Protein AF-A0A1W9U330-F1 (afdb_monomer)

Mean predicted aligned error: 7.03 Å

Nearest PDB structures (foldseek):
  3tnd-assembly1_G  TM=9.144E-01  e=1.461E-04  Shigella flexneri
  3zvk-assembly1_B  TM=9.237E-01  e=3.006E-04  Rickettsia felis
  5ecw-assembly1_A  TM=8.704E-01  e=2.363E-04  Shigella flexneri
  5ecy-assembly1_E  TM=8.728E-01  e=4.311E-04  Shigella flexneri
  5ecw-assembly1_B  TM=8.076E-01  e=3.327E-03  Shigella flexneri

Solvent-accessible surface area (backbone atoms only — not comparable to full-atom values): 6959 Å² total; per-residue (Å²): 83,70,72,48,31,45,76,33,69,84,32,74,62,38,54,49,41,60,74,68,39,50,93,46,37,32,32,50,42,67,57,52,50,54,52,50,51,56,27,59,76,66,70,38,68,67,55,40,54,38,38,53,54,54,53,73,65,33,53,68,42,78,91,53,85,58,20,64,60,37,32,55,55,51,50,53,53,27,52,76,68,73,57,72,69,52,74,66,52,42,53,54,52,12,43,25,60,53,68,64,27,49,71,42,62,60,56,100,88,50,57,82,44,36,34,36,73,65,89,74,82,81,126

Secondary structure (DSSP, 8-state):
-HHHHHH-TTSHHHHHHHHH-GGGBEEEHHHHHHHHHHHHHHT-HHHHHHHHHHHHTSEEE---TTHHHHHHHHHHHHHHTT-PPPHHHHHHHHHHHHTT-EEEES-TTS-EEEEEPP-----

pLDDT: mean 81.85, std 17.48, range [33.34, 97.94]

Sequence (123 aa):
MLSDLVRHPAGKIAQRIKAMGEERICTSLVVAAELRYGAYKKGSARLTKQLEVVLSALDVLPLEQPADYQYAELRTALEQAGTPIGPNDMLIAAHAMALGLVLVTANVNELKLAYVKSNTSSG

Structure (mmCIF, N/CA/C/O backbone):
data_AF-A0A1W9U330-F1
#
_entry.id   AF-A0A1W9U330-F1
#
loop_
_atom_site.group_PDB
_atom_site.id
_atom_site.type_symbol
_atom_site.label_atom_id
_atom_site.label_alt_id
_atom_site.label_comp_id
_atom_site.label_asym_id
_atom_site.label_entity_id
_atom_site.label_seq_id
_atom_site.pdbx_PDB_ins_code
_atom_site.Cartn_x
_atom_site.Cartn_y
_atom_site.Cartn_z
_atom_site.occupancy
_atom_site.B_iso_or_equiv
_atom_site.auth_seq_id
_atom_site.auth_comp_id
_atom_site.auth_asym_id
_atom_site.auth_atom_id
_atom_site.pdbx_PDB_model_num
ATOM 1 N N . MET A 1 1 ? 8.135 -7.591 0.080 1.00 63.97 1 MET A N 1
ATOM 2 C CA . MET A 1 1 ? 7.798 -8.325 -1.169 1.00 63.97 1 MET A CA 1
ATOM 3 C C . MET A 1 1 ? 7.608 -7.433 -2.413 1.00 63.97 1 MET A C 1
ATOM 5 O O . MET A 1 1 ? 8.232 -7.762 -3.406 1.00 63.97 1 MET A O 1
ATOM 9 N N . LEU A 1 2 ? 6.884 -6.296 -2.434 1.00 72.31 2 LEU A N 1
ATOM 10 C CA . LEU A 1 2 ? 6.901 -5.412 -3.633 1.00 72.31 2 LEU A CA 1
ATOM 11 C C . LEU A 1 2 ? 8.263 -4.737 -3.868 1.00 72.31 2 LEU A C 1
ATOM 13 O O . LEU A 1 2 ? 8.744 -4.698 -4.992 1.00 72.31 2 LEU A O 1
ATOM 17 N N . SER A 1 3 ? 8.956 -4.301 -2.808 1.00 75.69 3 SER A N 1
ATOM 18 C CA . SER A 1 3 ? 10.354 -3.847 -2.941 1.00 75.69 3 SER A CA 1
ATOM 19 C C . SER A 1 3 ? 11.282 -4.953 -3.470 1.00 75.69 3 SER A C 1
ATOM 21 O O . SER A 1 3 ? 12.247 -4.658 -4.170 1.00 75.69 3 SER A O 1
ATOM 23 N N . ASP A 1 4 ? 10.977 -6.219 -3.163 1.00 80.56 4 ASP A N 1
ATOM 24 C CA . ASP A 1 4 ? 11.701 -7.381 -3.692 1.00 80.56 4 ASP A CA 1
ATOM 25 C C . ASP A 1 4 ? 11.390 -7.587 -5.177 1.00 80.56 4 ASP A C 1
ATOM 27 O O . ASP A 1 4 ? 12.315 -7.681 -5.971 1.00 80.56 4 ASP A O 1
ATOM 31 N N . LEU A 1 5 ? 10.115 -7.512 -5.574 1.00 80.88 5 LEU A N 1
ATOM 32 C CA . LEU A 1 5 ? 9.689 -7.547 -6.975 1.00 80.88 5 LEU A CA 1
ATOM 33 C C . LEU A 1 5 ? 10.367 -6.456 -7.818 1.00 80.88 5 LEU A C 1
ATOM 35 O O . LEU A 1 5 ? 10.834 -6.729 -8.917 1.00 80.88 5 LEU A O 1
ATOM 39 N N . VAL A 1 6 ? 10.495 -5.238 -7.285 1.00 83.50 6 VAL A N 1
ATOM 40 C CA . VAL A 1 6 ? 11.202 -4.134 -7.959 1.00 83.50 6 VAL A CA 1
ATOM 41 C C . VAL A 1 6 ? 12.689 -4.443 -8.155 1.00 83.50 6 VAL A C 1
ATOM 43 O O . VAL A 1 6 ? 13.262 -4.105 -9.189 1.00 83.50 6 VAL A O 1
ATOM 46 N N . ARG A 1 7 ? 13.335 -5.091 -7.178 1.00 83.88 7 ARG A N 1
ATOM 47 C CA . ARG A 1 7 ? 14.760 -5.466 -7.255 1.00 83.88 7 ARG A CA 1
ATOM 48 C C . ARG A 1 7 ? 14.993 -6.715 -8.108 1.00 83.88 7 ARG A C 1
ATOM 50 O O . ARG A 1 7 ? 16.027 -6.818 -8.765 1.00 83.88 7 ARG A O 1
ATOM 57 N N . HIS A 1 8 ? 14.037 -7.637 -8.099 1.00 84.56 8 HIS A N 1
ATOM 58 C CA . HIS A 1 8 ? 14.085 -8.953 -8.724 1.00 84.56 8 HIS A CA 1
ATOM 59 C C . HIS A 1 8 ? 12.813 -9.195 -9.559 1.00 84.56 8 HIS A C 1
ATOM 61 O O . HIS A 1 8 ? 11.991 -10.044 -9.207 1.00 84.56 8 HIS A O 1
ATOM 67 N N . PRO A 1 9 ? 12.650 -8.502 -10.702 1.00 79.75 9 PRO A N 1
ATOM 68 C CA . PRO A 1 9 ? 11.429 -8.562 -11.514 1.00 79.75 9 PRO A CA 1
ATOM 69 C C . PRO A 1 9 ? 11.158 -9.935 -12.153 1.00 79.75 9 PRO A C 1
ATOM 71 O O . PRO A 1 9 ? 10.045 -10.197 -12.584 1.00 79.75 9 PRO A O 1
ATOM 74 N N . ALA A 1 10 ? 12.151 -10.830 -12.185 1.00 82.94 10 ALA A N 1
ATOM 75 C CA . ALA A 1 10 ? 12.006 -12.230 -12.608 1.00 82.94 10 ALA A CA 1
ATOM 76 C C . ALA A 1 10 ? 12.084 -13.227 -11.429 1.00 82.94 10 ALA A C 1
ATOM 78 O O . ALA A 1 10 ? 12.261 -14.429 -11.627 1.00 82.94 10 ALA A O 1
ATOM 79 N N . GLY A 1 11 ? 12.014 -12.728 -10.190 1.00 83.00 11 GLY A N 1
ATOM 80 C CA . GLY A 1 11 ? 12.163 -13.517 -8.971 1.00 83.00 11 GLY A CA 1
ATOM 81 C C . GLY A 1 11 ? 10.928 -14.346 -8.613 1.00 83.00 11 GLY A C 1
ATOM 82 O O . GLY A 1 11 ? 9.891 -14.309 -9.275 1.00 83.00 11 GLY A O 1
ATOM 83 N N . LYS A 1 12 ? 11.019 -15.078 -7.496 1.00 81.12 12 LYS A N 1
ATOM 84 C CA . LYS A 1 12 ? 9.955 -15.978 -7.008 1.00 81.12 12 LYS A CA 1
ATOM 85 C C . LYS A 1 12 ? 8.612 -15.268 -6.806 1.00 81.12 12 LYS A C 1
ATOM 87 O O . LYS A 1 12 ? 7.564 -15.867 -7.023 1.00 81.12 12 LYS A O 1
ATOM 92 N N . ILE A 1 13 ? 8.638 -14.000 -6.397 1.00 79.19 13 ILE A N 1
ATOM 93 C CA . ILE A 1 13 ? 7.430 -13.192 -6.207 1.00 79.19 13 ILE A CA 1
ATOM 94 C C . ILE A 1 13 ? 6.737 -12.922 -7.543 1.00 79.19 13 ILE A C 1
ATOM 96 O O . ILE A 1 13 ? 5.541 -13.165 -7.647 1.00 79.19 13 ILE A O 1
ATOM 100 N N . ALA A 1 14 ? 7.482 -12.512 -8.574 1.00 79.06 14 ALA A N 1
ATOM 101 C CA . ALA A 1 14 ? 6.934 -12.291 -9.913 1.00 79.06 14 ALA A CA 1
ATOM 102 C C . ALA A 1 14 ? 6.274 -13.562 -10.469 1.00 79.06 14 ALA A C 1
ATOM 104 O O . ALA A 1 14 ? 5.170 -13.521 -11.002 1.00 79.06 14 ALA A O 1
ATOM 105 N N . GLN A 1 15 ? 6.921 -14.716 -10.273 1.00 80.56 15 GLN A N 1
ATOM 106 C CA . GLN A 1 15 ? 6.384 -16.011 -10.696 1.00 80.56 15 GLN A CA 1
ATOM 107 C C . GLN A 1 15 ? 5.078 -16.365 -9.976 1.00 80.56 15 GLN A C 1
ATOM 109 O O . GLN A 1 15 ? 4.155 -16.874 -10.606 1.00 80.56 15 GLN A O 1
ATOM 114 N N . ARG A 1 16 ? 4.975 -16.075 -8.672 1.00 76.88 16 ARG A N 1
ATOM 115 C CA . ARG A 1 16 ? 3.741 -16.289 -7.902 1.00 76.88 16 ARG A CA 1
ATOM 116 C C . ARG A 1 16 ? 2.610 -15.376 -8.361 1.00 76.88 16 ARG A C 1
ATOM 118 O O . ARG A 1 16 ? 1.504 -15.866 -8.539 1.00 76.88 16 ARG A O 1
ATOM 125 N N . ILE A 1 17 ? 2.896 -14.093 -8.593 1.00 76.12 17 ILE A N 1
ATOM 126 C CA . ILE A 1 17 ? 1.921 -13.125 -9.120 1.00 76.12 17 ILE A CA 1
ATOM 127 C C . ILE A 1 17 ? 1.375 -13.629 -10.459 1.00 76.12 17 ILE A C 1
ATOM 129 O O . ILE A 1 17 ? 0.167 -13.781 -10.616 1.00 76.12 17 ILE A O 1
ATOM 133 N N . LYS A 1 18 ? 2.270 -14.009 -11.376 1.00 79.25 18 LYS A N 1
ATOM 134 C CA . LYS A 1 18 ? 1.893 -14.560 -12.679 1.00 79.25 18 LYS A CA 1
ATOM 135 C C . LYS A 1 18 ? 1.054 -15.838 -12.567 1.00 79.25 18 LYS A C 1
ATOM 137 O O . LYS A 1 18 ? 0.108 -16.010 -13.323 1.00 79.25 18 LYS A O 1
ATOM 142 N N . ALA A 1 19 ? 1.387 -16.734 -11.637 1.00 77.94 19 ALA A N 1
ATOM 143 C CA . ALA A 1 19 ? 0.640 -17.976 -11.425 1.00 77.94 19 ALA A CA 1
ATOM 144 C C . ALA A 1 19 ? -0.757 -17.751 -10.817 1.00 77.94 19 ALA A C 1
ATOM 146 O O . ALA A 1 19 ? -1.655 -18.555 -11.048 1.00 77.94 19 ALA A O 1
ATOM 147 N N . MET A 1 20 ? -0.939 -16.681 -10.038 1.00 72.69 20 MET A N 1
ATOM 148 C CA . MET A 1 20 ? -2.222 -16.316 -9.427 1.00 72.69 20 MET A CA 1
ATOM 149 C C . MET A 1 20 ? -3.139 -15.514 -10.363 1.00 72.69 20 MET A C 1
ATOM 151 O O . MET A 1 20 ? -4.335 -15.439 -10.090 1.00 72.69 20 MET A O 1
ATOM 155 N N . GLY A 1 21 ? -2.593 -14.946 -11.441 1.00 76.44 21 GLY A N 1
ATOM 156 C CA . GLY A 1 21 ? -3.268 -13.968 -12.295 1.00 76.44 21 GLY A CA 1
ATOM 157 C C . GLY A 1 21 ? -2.970 -12.547 -11.819 1.00 76.44 21 GLY A C 1
ATOM 158 O O . GLY A 1 21 ? -3.319 -12.168 -10.699 1.00 76.44 21 GLY A O 1
ATOM 159 N N . GLU A 1 22 ? -2.299 -11.762 -12.664 1.00 71.81 22 GLU A N 1
ATOM 160 C CA . GLU A 1 22 ? -1.905 -10.375 -12.372 1.00 71.81 22 GLU A CA 1
ATOM 161 C C . GLU A 1 22 ? -3.131 -9.493 -12.071 1.00 71.81 22 GLU A C 1
ATOM 163 O O . GLU A 1 22 ? -3.090 -8.657 -11.174 1.00 71.81 22 GLU A O 1
ATOM 168 N N . GLU A 1 23 ? -4.268 -9.762 -12.717 1.00 77.06 23 GLU A N 1
ATOM 169 C CA . GLU A 1 23 ? -5.537 -9.040 -12.560 1.00 77.06 23 GLU A CA 1
ATOM 170 C C . GLU A 1 23 ? -6.183 -9.179 -11.170 1.00 77.06 23 GLU A C 1
ATOM 172 O O . GLU A 1 23 ? -7.067 -8.400 -10.783 1.00 77.06 23 GLU A O 1
ATOM 177 N N . ARG A 1 24 ? -5.755 -10.194 -10.411 1.00 76.94 24 ARG A N 1
ATOM 178 C CA . ARG A 1 24 ? -6.241 -10.473 -9.054 1.00 76.94 24 ARG A CA 1
ATOM 179 C C . ARG A 1 24 ? -5.440 -9.752 -7.980 1.00 76.94 24 ARG A C 1
ATOM 181 O O . ARG A 1 24 ? -5.785 -9.862 -6.803 1.00 76.94 24 ARG A O 1
ATOM 188 N N . ILE A 1 25 ? -4.377 -9.057 -8.379 1.00 81.75 25 ILE A N 1
ATOM 189 C CA . ILE A 1 25 ? -3.382 -8.483 -7.486 1.00 81.75 25 ILE A CA 1
ATOM 190 C C . ILE A 1 25 ? -3.390 -6.972 -7.675 1.00 81.75 25 ILE A C 1
ATOM 192 O O . ILE A 1 25 ? -3.036 -6.440 -8.721 1.00 81.75 25 ILE A O 1
ATOM 196 N N . CYS A 1 26 ? -3.781 -6.270 -6.621 1.00 88.19 26 CYS A N 1
ATOM 197 C CA . CYS A 1 26 ? -3.758 -4.814 -6.568 1.00 88.19 26 CYS A CA 1
ATOM 198 C C . CYS A 1 26 ? -2.801 -4.341 -5.467 1.00 88.19 26 CYS A C 1
ATOM 200 O O . CYS A 1 26 ? -2.173 -5.153 -4.800 1.00 88.19 26 CYS A O 1
ATOM 202 N N . THR A 1 27 ? -2.616 -3.040 -5.276 1.00 90.75 27 THR A N 1
ATOM 203 C CA . THR A 1 27 ? -1.838 -2.482 -4.160 1.00 90.75 27 THR A CA 1
ATOM 204 C C . THR A 1 27 ? -2.445 -1.167 -3.691 1.00 90.75 27 THR A C 1
ATOM 206 O O . THR A 1 27 ? -3.101 -0.473 -4.455 1.00 90.75 27 THR A O 1
ATOM 209 N N . SER A 1 28 ? -2.211 -0.793 -2.436 1.00 93.69 28 SER A N 1
ATOM 210 C CA . SER A 1 28 ? -2.636 0.508 -1.908 1.00 93.69 28 SER A CA 1
ATOM 211 C C . SER A 1 28 ? -1.778 1.644 -2.469 1.00 93.69 28 SER A C 1
ATOM 213 O O . SER A 1 28 ? -0.551 1.506 -2.563 1.00 93.69 28 SER A O 1
ATOM 215 N N . LEU A 1 29 ? -2.396 2.800 -2.736 1.00 95.75 29 LEU A N 1
ATOM 216 C CA . LEU A 1 29 ? -1.700 4.058 -3.022 1.00 95.75 29 LEU A CA 1
ATOM 217 C C . LEU A 1 29 ? -0.645 4.396 -1.958 1.00 95.75 29 LEU A C 1
ATOM 219 O O . LEU A 1 29 ? 0.429 4.891 -2.295 1.00 95.75 29 LEU A O 1
ATOM 223 N N . VAL A 1 30 ? -0.910 4.075 -0.687 1.00 95.00 30 VAL A N 1
ATOM 224 C CA . VAL A 1 30 ? 0.036 4.300 0.420 1.00 95.00 30 VAL A CA 1
ATOM 225 C C . VAL A 1 30 ? 1.323 3.497 0.207 1.00 95.00 30 VAL A C 1
ATOM 227 O O . VAL A 1 30 ? 2.415 4.045 0.323 1.00 95.00 30 VAL A O 1
ATOM 230 N N . VAL A 1 31 ? 1.213 2.227 -0.202 1.00 92.31 31 VAL A N 1
ATOM 231 C CA . VAL A 1 31 ? 2.386 1.384 -0.503 1.00 92.31 31 VAL A CA 1
ATOM 232 C C . VAL A 1 31 ? 3.144 1.928 -1.715 1.00 92.31 31 VAL A C 1
ATOM 234 O O . VAL A 1 31 ? 4.373 1.991 -1.707 1.00 92.31 31 VAL A O 1
ATOM 237 N N . ALA A 1 32 ? 2.428 2.356 -2.760 1.00 94.00 32 ALA A N 1
ATOM 238 C CA . ALA A 1 32 ? 3.055 2.970 -3.928 1.00 94.00 32 ALA A CA 1
ATOM 239 C C . ALA A 1 32 ? 3.833 4.245 -3.548 1.00 94.00 32 ALA A C 1
ATOM 241 O O . ALA A 1 32 ? 4.955 4.445 -4.018 1.00 94.00 32 ALA A O 1
ATOM 242 N N . ALA A 1 33 ? 3.280 5.073 -2.656 1.00 95.44 33 ALA A N 1
ATOM 243 C CA . ALA A 1 33 ? 3.943 6.267 -2.140 1.00 95.44 33 ALA A CA 1
ATOM 244 C C . ALA A 1 33 ? 5.221 5.928 -1.351 1.00 95.44 33 ALA A C 1
ATOM 246 O O . ALA A 1 33 ? 6.268 6.528 -1.605 1.00 95.44 33 ALA A O 1
ATOM 247 N N . GLU A 1 34 ? 5.183 4.929 -0.463 1.00 93.44 34 GLU A N 1
ATOM 248 C CA . GLU A 1 34 ? 6.364 4.467 0.286 1.00 93.44 34 GLU A CA 1
ATOM 249 C C . GLU A 1 34 ? 7.481 3.968 -0.639 1.00 93.44 34 GLU A C 1
ATOM 251 O O . GLU A 1 34 ? 8.658 4.299 -0.453 1.00 93.44 34 GLU A O 1
ATOM 256 N N . LEU A 1 35 ? 7.124 3.198 -1.670 1.00 92.25 35 LEU A N 1
ATOM 257 C CA . LEU A 1 35 ? 8.088 2.687 -2.641 1.00 92.25 35 LEU A CA 1
ATOM 258 C C . LEU A 1 35 ? 8.727 3.817 -3.452 1.00 92.25 35 LEU A C 1
ATOM 260 O O . LEU A 1 35 ? 9.950 3.821 -3.627 1.00 92.25 35 LEU A O 1
ATOM 264 N N . ARG A 1 36 ? 7.928 4.791 -3.910 1.00 93.75 36 ARG A N 1
ATOM 265 C CA . ARG A 1 36 ? 8.429 5.964 -4.642 1.00 93.75 36 ARG A CA 1
ATOM 266 C C . ARG A 1 36 ? 9.353 6.800 -3.772 1.00 93.75 36 ARG A C 1
ATOM 268 O O . ARG A 1 36 ? 10.450 7.133 -4.212 1.00 93.75 36 ARG A O 1
ATOM 275 N N . TYR A 1 37 ? 8.975 7.052 -2.518 1.00 93.50 37 TYR A N 1
ATOM 276 C CA . TYR A 1 37 ? 9.847 7.709 -1.545 1.00 93.50 37 TYR A CA 1
ATOM 277 C C . TYR A 1 37 ? 11.186 6.973 -1.403 1.00 93.50 37 TYR A C 1
ATOM 279 O O . TYR A 1 37 ? 12.248 7.587 -1.508 1.00 93.50 37 TYR A O 1
ATOM 287 N N . GLY A 1 38 ? 11.157 5.647 -1.239 1.00 91.31 38 GLY A N 1
ATOM 288 C CA . GLY A 1 38 ? 12.366 4.829 -1.152 1.00 91.31 38 GLY A CA 1
ATOM 289 C C . GLY A 1 38 ? 13.245 4.900 -2.408 1.00 91.31 38 GLY A C 1
ATOM 290 O O . GLY A 1 38 ? 14.473 4.937 -2.294 1.00 91.31 38 GLY A O 1
ATOM 291 N N . ALA A 1 39 ? 12.643 4.945 -3.599 1.00 91.25 39 ALA A N 1
ATOM 292 C CA . ALA A 1 39 ? 13.361 5.092 -4.864 1.00 91.25 39 ALA A CA 1
ATOM 293 C C . ALA A 1 39 ? 14.014 6.479 -4.996 1.00 91.25 39 ALA A C 1
ATOM 295 O O . ALA A 1 39 ? 15.209 6.559 -5.295 1.00 91.25 39 ALA A O 1
ATOM 296 N N . TYR A 1 40 ? 13.275 7.553 -4.689 1.00 91.50 40 TYR A N 1
ATOM 297 C CA . TYR A 1 40 ? 13.799 8.922 -4.690 1.00 91.50 40 TYR A CA 1
ATOM 298 C C . TYR A 1 40 ? 14.928 9.105 -3.680 1.00 91.50 40 TYR A C 1
ATOM 300 O O . TYR A 1 40 ? 15.985 9.621 -4.033 1.00 91.50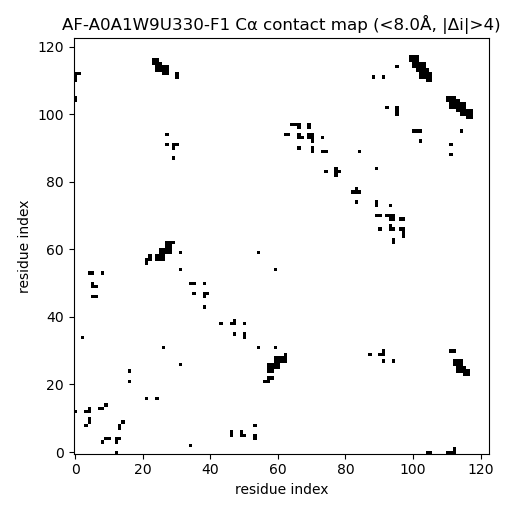 40 TYR A O 1
ATOM 308 N N . LYS A 1 41 ? 14.758 8.599 -2.453 1.00 93.00 41 LYS A N 1
ATOM 309 C CA . LYS A 1 41 ? 15.784 8.660 -1.403 1.00 93.00 41 LYS A CA 1
ATOM 310 C C . LYS A 1 41 ? 17.094 7.987 -1.822 1.00 93.00 41 LYS A C 1
ATOM 312 O O . LYS A 1 41 ? 18.163 8.431 -1.422 1.00 93.00 41 LYS A O 1
ATOM 317 N N . LYS A 1 42 ? 17.026 6.917 -2.622 1.00 91.75 42 LYS A N 1
ATOM 318 C CA . LYS A 1 42 ? 18.211 6.223 -3.151 1.00 91.75 42 LYS A CA 1
ATOM 319 C C . LYS A 1 42 ? 18.862 6.926 -4.346 1.00 91.75 42 LYS A C 1
ATOM 321 O O . LYS A 1 42 ? 19.966 6.536 -4.715 1.00 91.75 42 LYS A O 1
ATOM 326 N N . GLY A 1 43 ? 18.185 7.878 -4.992 1.00 91.75 43 GLY A N 1
ATOM 327 C CA . GLY A 1 43 ? 18.699 8.591 -6.167 1.00 91.75 43 GLY A CA 1
ATOM 328 C C . GLY A 1 43 ? 18.959 7.704 -7.395 1.00 91.75 43 GLY A C 1
ATOM 329 O O . GLY A 1 43 ? 19.722 8.080 -8.279 1.00 91.75 43 GLY A O 1
ATOM 330 N N . SER A 1 44 ? 18.367 6.507 -7.466 1.00 90.19 44 SER A N 1
ATOM 331 C CA . SER A 1 44 ? 18.661 5.536 -8.528 1.00 90.19 44 SER A CA 1
ATOM 332 C C . SER A 1 44 ? 17.600 5.563 -9.625 1.00 90.19 44 SER A C 1
ATOM 334 O O . SER A 1 44 ? 16.542 4.949 -9.487 1.00 90.19 44 SER A O 1
ATOM 336 N N . ALA A 1 45 ? 17.922 6.185 -10.763 1.00 91.94 45 ALA A N 1
ATOM 337 C CA . ALA A 1 45 ? 17.036 6.227 -11.931 1.00 91.94 45 ALA A CA 1
ATOM 338 C C . ALA A 1 45 ? 16.616 4.825 -12.415 1.00 91.94 45 ALA A C 1
ATOM 340 O O . ALA A 1 45 ? 15.474 4.620 -12.827 1.00 91.94 45 ALA A O 1
ATOM 341 N N . ARG A 1 46 ? 17.517 3.834 -12.309 1.00 91.06 46 ARG A N 1
ATOM 342 C CA . ARG A 1 46 ? 17.212 2.433 -12.635 1.00 91.06 46 ARG A CA 1
ATOM 343 C C . ARG A 1 46 ? 16.112 1.875 -11.733 1.00 91.06 46 ARG A C 1
ATOM 345 O O . ARG A 1 46 ? 15.160 1.298 -12.248 1.00 91.06 46 ARG A O 1
ATOM 352 N N . LEU A 1 47 ? 16.241 2.046 -10.414 1.00 88.44 47 LEU A N 1
ATOM 353 C CA . LEU A 1 47 ? 15.246 1.555 -9.456 1.00 88.44 47 LEU A CA 1
ATOM 354 C C . LEU A 1 47 ? 13.911 2.280 -9.616 1.00 88.44 47 LEU A C 1
ATOM 356 O O . LEU A 1 47 ? 12.878 1.624 -9.573 1.00 88.44 47 LEU A O 1
ATOM 360 N N . THR A 1 48 ? 13.921 3.593 -9.854 1.00 92.50 48 THR A N 1
ATOM 361 C CA . THR A 1 48 ? 12.694 4.357 -10.120 1.00 92.50 48 THR A CA 1
ATOM 362 C C . THR A 1 48 ? 11.984 3.844 -11.370 1.00 92.50 48 THR A C 1
ATOM 364 O O . THR A 1 48 ? 10.792 3.567 -11.326 1.00 92.50 48 THR A O 1
ATOM 367 N N . LYS A 1 49 ? 12.711 3.623 -12.473 1.00 93.25 49 LYS A N 1
ATOM 368 C CA . LYS A 1 49 ? 12.118 3.071 -13.699 1.00 93.25 49 LYS A CA 1
ATOM 369 C C . LYS A 1 49 ? 11.546 1.668 -13.479 1.00 93.25 49 LYS A C 1
ATOM 371 O O . LYS A 1 49 ? 10.450 1.381 -13.943 1.00 93.25 49 LYS A O 1
ATOM 376 N N . GLN A 1 50 ? 12.272 0.801 -12.771 1.00 90.62 50 GLN A N 1
ATOM 377 C CA . GLN A 1 50 ? 11.790 -0.545 -12.434 1.00 90.62 50 GLN A CA 1
ATOM 378 C C . GLN A 1 50 ? 10.543 -0.500 -11.547 1.00 90.62 50 GLN A C 1
ATOM 380 O O . GLN A 1 50 ? 9.618 -1.277 -11.763 1.00 90.62 50 GLN A O 1
ATOM 385 N N . LEU A 1 51 ? 10.501 0.423 -10.584 1.00 92.19 51 LEU A N 1
ATOM 386 C CA . LEU A 1 51 ? 9.340 0.636 -9.733 1.00 92.19 51 LEU A CA 1
ATOM 387 C C . LEU A 1 51 ? 8.107 1.027 -10.545 1.00 92.19 51 LEU A C 1
ATOM 389 O O . LEU A 1 51 ? 7.067 0.404 -10.371 1.00 92.19 51 LEU A O 1
ATOM 393 N N . GLU A 1 52 ? 8.215 2.014 -11.434 1.00 93.81 52 GLU A N 1
ATOM 394 C CA . GLU A 1 52 ? 7.058 2.450 -12.225 1.00 93.81 52 GLU A CA 1
ATOM 395 C C . GLU A 1 52 ? 6.572 1.358 -13.185 1.00 93.81 52 GLU A C 1
ATOM 397 O O . GLU A 1 52 ? 5.369 1.204 -13.356 1.00 93.81 52 GLU A O 1
ATOM 402 N N . VAL A 1 53 ? 7.471 0.531 -13.736 1.00 90.88 53 VAL A N 1
ATOM 403 C CA . VAL A 1 53 ? 7.065 -0.652 -14.516 1.00 90.88 53 VAL A CA 1
ATOM 404 C C . VAL A 1 53 ? 6.252 -1.620 -13.654 1.00 90.88 53 VAL A C 1
ATOM 406 O O . VAL A 1 53 ? 5.172 -2.034 -14.062 1.00 90.88 53 VAL A O 1
ATOM 409 N N . VAL A 1 54 ? 6.726 -1.945 -12.448 1.00 86.94 54 VAL A N 1
ATOM 410 C CA . VAL A 1 54 ? 5.990 -2.826 -11.528 1.00 86.94 54 VAL A CA 1
ATOM 411 C C . VAL A 1 54 ? 4.637 -2.230 -11.140 1.00 86.94 54 VAL A C 1
ATOM 413 O O . VAL A 1 54 ? 3.638 -2.937 -11.175 1.00 86.94 54 VAL A O 1
ATOM 416 N N . LEU A 1 55 ? 4.584 -0.941 -10.791 1.00 89.25 55 LEU A N 1
ATOM 417 C CA . LEU A 1 55 ? 3.332 -0.278 -10.420 1.00 89.25 55 LEU A CA 1
ATOM 418 C C . LEU A 1 55 ? 2.360 -0.168 -11.600 1.00 89.25 55 LEU A C 1
ATOM 420 O O . LEU A 1 55 ? 1.162 -0.232 -11.375 1.00 89.25 55 LEU A O 1
ATOM 424 N N . SER A 1 56 ? 2.851 -0.049 -12.838 1.00 89.69 56 SER A N 1
ATOM 425 C CA . SER A 1 56 ? 2.001 -0.022 -14.039 1.00 89.69 56 SER A CA 1
ATOM 426 C C . SER A 1 56 ? 1.336 -1.363 -14.358 1.00 89.69 56 SER A C 1
ATOM 428 O O . SER A 1 56 ? 0.337 -1.390 -15.068 1.00 89.69 56 SER A O 1
ATOM 430 N N . ALA A 1 57 ? 1.878 -2.465 -13.831 1.00 84.19 57 ALA A N 1
ATOM 431 C CA . ALA A 1 57 ? 1.328 -3.809 -13.984 1.00 84.19 57 ALA A CA 1
ATOM 432 C C . ALA A 1 57 ? 0.352 -4.196 -12.856 1.00 84.19 57 ALA A C 1
ATOM 434 O O . ALA A 1 57 ? -0.168 -5.307 -12.856 1.00 84.19 57 ALA A O 1
ATOM 435 N N . LEU A 1 58 ? 0.136 -3.315 -11.874 1.00 85.06 58 LEU A N 1
ATOM 436 C CA . LEU A 1 58 ? -0.730 -3.554 -10.723 1.00 85.06 58 LEU A CA 1
ATOM 437 C C . LEU A 1 58 ? -1.836 -2.502 -10.672 1.00 85.06 58 LEU A C 1
ATOM 439 O O . LEU A 1 58 ? -1.596 -1.318 -10.898 1.00 85.06 58 LEU A O 1
ATOM 443 N N . ASP A 1 59 ? -3.025 -2.915 -10.251 1.00 89.50 59 ASP A N 1
ATOM 444 C CA . ASP A 1 59 ? -4.095 -1.987 -9.889 1.00 89.50 59 ASP A CA 1
ATOM 445 C C . ASP A 1 59 ? -3.687 -1.231 -8.606 1.00 89.50 59 ASP A C 1
ATOM 447 O O . ASP A 1 59 ? -3.727 -1.783 -7.504 1.00 89.50 59 ASP A O 1
ATOM 451 N N . VAL A 1 60 ? -3.259 0.031 -8.719 1.00 92.94 60 VAL A N 1
ATOM 452 C CA . VAL A 1 60 ? -2.972 0.887 -7.554 1.00 92.94 60 VAL A CA 1
ATOM 453 C C . VAL A 1 60 ? -4.267 1.557 -7.097 1.00 92.94 60 VAL A C 1
ATOM 455 O O . VAL A 1 60 ? -4.735 2.504 -7.724 1.00 92.94 60 VAL A O 1
ATOM 458 N N . LEU A 1 61 ? -4.842 1.077 -5.996 1.00 94.50 61 LEU A N 1
ATOM 459 C CA . LEU A 1 61 ? -6.135 1.542 -5.499 1.00 94.50 61 LEU A CA 1
ATOM 460 C C . LEU A 1 61 ? -5.998 2.852 -4.704 1.00 94.50 61 LEU A C 1
ATOM 462 O O . LEU A 1 61 ? -5.103 2.945 -3.848 1.00 94.50 61 LEU A O 1
ATOM 466 N N . PRO A 1 62 ? -6.865 3.852 -4.957 1.00 96.38 62 PRO A N 1
ATOM 467 C CA . PRO A 1 62 ? -6.876 5.108 -4.217 1.00 96.38 62 PRO A CA 1
ATOM 468 C C . PRO A 1 62 ? -7.334 4.880 -2.773 1.00 96.38 62 PRO A C 1
ATOM 470 O O . PRO A 1 62 ? -8.122 3.983 -2.503 1.00 96.38 62 PRO A O 1
ATOM 473 N N . LEU A 1 63 ? -6.831 5.689 -1.838 1.00 95.50 63 LEU A N 1
ATOM 474 C CA . LEU A 1 63 ? -7.302 5.666 -0.454 1.00 95.50 63 LEU A CA 1
ATOM 475 C C . LEU A 1 63 ? -8.515 6.592 -0.329 1.00 95.50 63 LEU A C 1
ATOM 477 O O . LEU A 1 63 ? -8.357 7.811 -0.310 1.00 95.50 63 LEU A O 1
ATOM 481 N N . GLU A 1 64 ? -9.701 6.004 -0.239 1.00 95.62 64 GLU A N 1
ATOM 482 C CA . GLU A 1 64 ? -10.980 6.719 -0.209 1.00 95.62 64 GLU A CA 1
ATOM 483 C C . GLU A 1 64 ? -11.849 6.258 0.969 1.00 95.62 64 GLU A C 1
ATOM 485 O O . GLU A 1 64 ? -11.537 5.284 1.661 1.00 95.62 64 GLU A O 1
ATOM 490 N N . GLN A 1 65 ? -12.952 6.966 1.216 1.00 95.50 65 GLN A N 1
ATOM 491 C CA . GLN A 1 65 ? -13.956 6.504 2.173 1.00 95.50 65 GLN A CA 1
ATOM 492 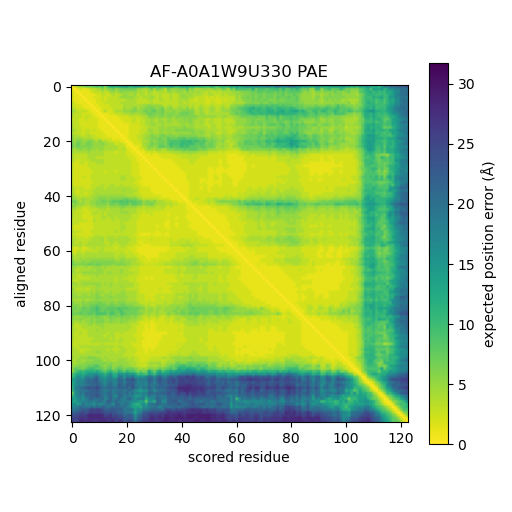C C . GLN A 1 65 ? -14.535 5.150 1.713 1.00 95.50 65 GLN A C 1
ATOM 494 O O . GLN A 1 65 ? -14.724 4.955 0.511 1.00 95.50 65 GLN A O 1
ATOM 499 N N . PRO A 1 66 ? -14.828 4.211 2.634 1.00 96.06 66 PRO A N 1
ATOM 500 C CA . PRO A 1 66 ? -14.897 4.387 4.089 1.00 96.06 66 PRO A CA 1
ATOM 501 C C . PRO A 1 66 ? -13.616 3.986 4.859 1.00 96.06 66 PRO A C 1
ATOM 503 O O . PRO A 1 66 ? -13.702 3.531 6.002 1.00 96.06 66 PRO A O 1
ATOM 506 N N . ALA A 1 67 ? -12.416 4.102 4.271 1.00 96.44 67 ALA A N 1
ATOM 507 C CA . ALA A 1 67 ? -11.168 3.713 4.948 1.00 96.44 67 ALA A CA 1
ATOM 508 C C . ALA A 1 67 ? -10.851 4.536 6.209 1.00 96.44 67 ALA A C 1
ATOM 510 O O . ALA A 1 67 ? -10.167 4.052 7.107 1.00 96.44 67 ALA A O 1
ATOM 511 N N . ASP A 1 68 ? -11.368 5.757 6.302 1.00 97.31 68 ASP A N 1
ATOM 512 C CA . ASP A 1 68 ? -11.315 6.622 7.480 1.00 97.31 68 ASP A CA 1
ATOM 513 C C . ASP A 1 68 ? -12.065 6.029 8.683 1.00 97.31 68 ASP A C 1
ATOM 515 O O . ASP A 1 68 ? -11.519 5.993 9.788 1.00 97.31 68 ASP A O 1
ATOM 519 N N . TYR A 1 69 ? -13.268 5.489 8.468 1.00 97.94 69 TYR A N 1
ATOM 520 C CA . TYR A 1 69 ? -14.029 4.803 9.517 1.00 97.94 69 TYR A CA 1
ATOM 521 C C . TYR A 1 69 ? -13.309 3.538 9.994 1.00 97.94 69 TYR A C 1
ATOM 523 O O . TYR A 1 69 ? -13.132 3.342 11.197 1.00 97.94 69 TYR A O 1
ATOM 531 N N . GLN A 1 70 ? -12.820 2.727 9.050 1.00 97.38 70 GLN A N 1
ATOM 532 C CA . GLN A 1 70 ? -12.064 1.508 9.358 1.00 97.38 70 GLN A CA 1
ATOM 533 C C . GLN A 1 70 ? -10.766 1.817 10.113 1.00 97.38 70 GLN A C 1
ATOM 535 O O . GLN A 1 70 ? -10.372 1.077 11.011 1.00 97.38 70 GLN A O 1
ATOM 540 N N . TYR A 1 71 ? -10.109 2.934 9.789 1.00 97.06 71 TYR A N 1
ATOM 541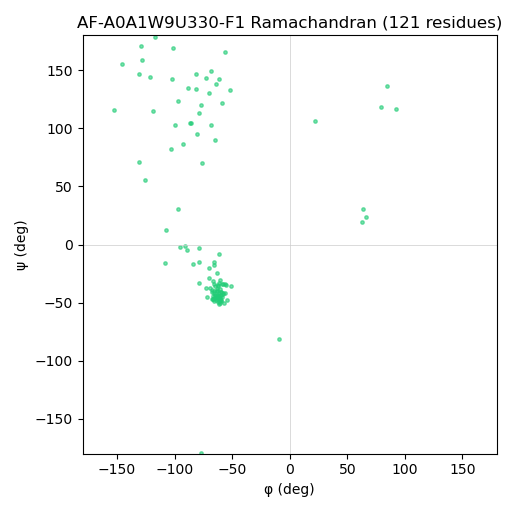 C CA . TYR A 1 71 ? -8.915 3.391 10.493 1.00 97.06 71 TYR A CA 1
ATOM 542 C C . TYR A 1 71 ? -9.220 3.741 11.946 1.00 97.06 71 TYR A C 1
ATOM 544 O O . TYR A 1 71 ? -8.476 3.326 12.834 1.00 97.06 71 TYR A O 1
ATOM 552 N N . ALA A 1 72 ? -10.284 4.513 12.187 1.00 97.69 72 ALA A N 1
ATOM 553 C CA . ALA A 1 72 ? -10.652 4.938 13.531 1.00 97.69 72 ALA A CA 1
ATOM 554 C C . ALA A 1 72 ? -10.938 3.726 14.427 1.00 97.69 72 ALA A C 1
ATOM 556 O O . ALA A 1 72 ? -10.356 3.610 15.505 1.00 97.69 72 ALA A O 1
ATOM 557 N N . GLU A 1 73 ? -11.754 2.791 13.940 1.00 97.31 73 GLU A N 1
ATOM 558 C CA . GLU A 1 73 ? -12.094 1.564 14.659 1.00 97.31 73 GLU A CA 1
ATOM 559 C C . GLU A 1 73 ? -10.854 0.698 14.933 1.00 97.31 73 GLU A C 1
ATOM 561 O O . GLU A 1 73 ? -10.578 0.348 16.085 1.00 97.31 73 GLU A O 1
ATOM 566 N N . LEU A 1 74 ? -10.057 0.414 13.896 1.00 94.50 74 LEU A N 1
ATOM 567 C CA . LEU A 1 74 ? -8.862 -0.420 14.013 1.00 94.50 74 LEU A CA 1
ATOM 568 C C . LEU A 1 74 ? -7.842 0.177 14.986 1.00 94.50 74 LEU A C 1
ATOM 570 O O . LEU A 1 74 ? -7.282 -0.533 15.823 1.00 94.50 74 LEU A O 1
ATOM 574 N N . ARG A 1 75 ? -7.593 1.486 14.890 1.00 95.94 75 ARG A N 1
ATOM 575 C CA . ARG A 1 75 ? -6.618 2.164 15.743 1.00 95.94 75 ARG A CA 1
ATOM 576 C C . ARG A 1 75 ? -7.032 2.115 17.205 1.00 95.94 75 ARG A C 1
ATOM 578 O O . ARG A 1 75 ? -6.202 1.776 18.044 1.00 95.94 75 ARG A O 1
ATOM 585 N N . THR A 1 76 ? -8.296 2.412 17.502 1.00 97.25 76 THR A N 1
ATOM 586 C CA . THR A 1 76 ? -8.816 2.329 18.869 1.00 97.25 76 THR A CA 1
ATOM 587 C C . THR A 1 76 ? -8.671 0.915 19.428 1.00 97.25 76 THR A C 1
ATOM 589 O O . THR A 1 76 ? -8.177 0.760 20.544 1.00 97.25 76 THR A O 1
ATOM 592 N N . ALA A 1 77 ? -9.018 -0.113 18.649 1.00 95.25 77 ALA A N 1
ATOM 593 C CA . ALA A 1 77 ? -8.895 -1.503 19.081 1.00 95.25 77 ALA A CA 1
ATOM 594 C C . ALA A 1 77 ? -7.436 -1.908 19.376 1.00 95.25 77 ALA A C 1
ATOM 596 O O . ALA A 1 77 ? -7.156 -2.508 20.414 1.00 95.25 77 ALA A O 1
ATOM 597 N N . LEU A 1 78 ? -6.489 -1.551 18.501 1.00 93.56 78 LEU A N 1
ATOM 598 C CA . LEU A 1 78 ? -5.070 -1.889 18.677 1.00 93.56 78 LEU A CA 1
ATOM 599 C C . LEU A 1 78 ? -4.411 -1.127 19.833 1.00 93.56 78 LEU A C 1
ATOM 601 O O . LEU A 1 78 ? -3.599 -1.701 20.561 1.00 93.56 78 LEU A O 1
ATOM 605 N N . GLU A 1 79 ? -4.764 0.146 20.032 1.00 95.25 79 GLU A N 1
ATOM 606 C CA . GLU A 1 79 ? -4.283 0.935 21.171 1.00 95.25 79 GLU A CA 1
ATOM 607 C C . GLU A 1 79 ? -4.803 0.362 22.497 1.00 95.25 79 GLU A C 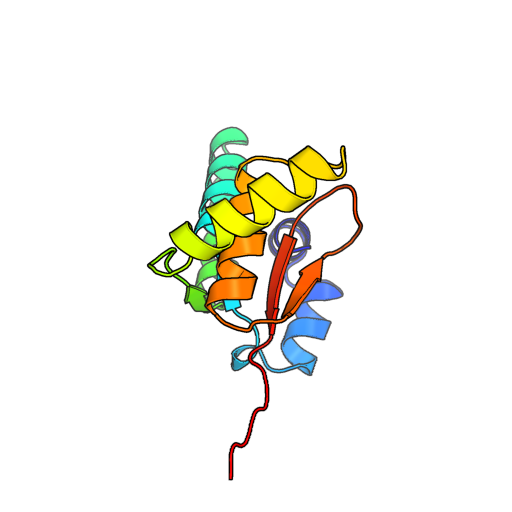1
ATOM 609 O O . GLU A 1 79 ? -4.018 0.168 23.426 1.00 95.25 79 GLU A O 1
ATOM 614 N N . GLN A 1 80 ? -6.090 0.003 22.573 1.00 95.75 80 GLN A N 1
ATOM 615 C CA . GLN A 1 80 ? -6.674 -0.652 23.752 1.00 95.75 80 GLN A CA 1
ATOM 616 C C . GLN A 1 80 ? -6.037 -2.017 24.040 1.00 95.75 80 GLN A C 1
ATOM 618 O O . GLN A 1 80 ? -5.854 -2.381 25.201 1.00 95.75 80 GLN A O 1
ATOM 623 N N . ALA A 1 81 ? -5.661 -2.756 22.996 1.00 94.38 81 ALA A N 1
ATOM 624 C CA . ALA A 1 81 ? -4.964 -4.031 23.113 1.00 94.38 81 ALA A CA 1
ATOM 625 C C . ALA A 1 81 ? -3.454 -3.893 23.401 1.00 94.38 81 ALA A C 1
ATOM 627 O O . ALA A 1 81 ? -2.771 -4.907 23.534 1.00 94.38 81 ALA A O 1
ATOM 628 N N . GLY A 1 82 ? -2.903 -2.673 23.461 1.00 93.75 82 GLY A N 1
ATOM 629 C CA . GLY A 1 82 ? -1.471 -2.442 23.685 1.00 93.75 82 GLY A CA 1
ATOM 630 C C . GLY A 1 82 ? -0.571 -2.920 22.540 1.00 93.75 82 GLY A C 1
ATOM 631 O O . GLY A 1 82 ? 0.608 -3.193 22.758 1.00 93.75 82 GLY A O 1
ATOM 632 N N . THR A 1 83 ? -1.109 -3.037 21.323 1.00 89.06 83 THR A N 1
ATOM 633 C CA . THR A 1 83 ? -0.404 -3.555 20.135 1.00 89.06 83 THR A CA 1
ATOM 634 C C . THR A 1 83 ? -0.455 -2.570 18.959 1.00 89.06 83 THR A C 1
ATOM 636 O O . THR A 1 83 ? -0.903 -2.920 17.865 1.00 89.06 83 THR A O 1
ATOM 639 N N . PRO A 1 84 ? -0.009 -1.311 19.142 1.00 84.69 84 PRO A N 1
ATOM 640 C CA . PRO A 1 84 ? -0.046 -0.334 18.064 1.00 84.69 84 PRO A CA 1
ATOM 641 C C . PRO A 1 84 ? 0.865 -0.766 16.906 1.00 84.69 84 PRO A C 1
ATOM 643 O O . PRO A 1 84 ? 1.996 -1.209 17.109 1.00 84.69 84 PRO A O 1
ATOM 646 N N . ILE A 1 85 ? 0.378 -0.586 15.681 1.00 87.06 85 ILE A N 1
ATOM 647 C CA . ILE A 1 85 ? 1.170 -0.717 14.452 1.00 87.06 85 ILE A CA 1
ATOM 648 C C . ILE A 1 85 ? 1.553 0.668 13.923 1.00 87.06 85 ILE A C 1
ATOM 650 O O . ILE A 1 85 ? 1.033 1.685 14.387 1.00 87.06 85 ILE A O 1
ATOM 654 N N . GLY A 1 86 ? 2.461 0.728 12.944 1.00 89.81 86 GLY A N 1
ATOM 655 C CA . GLY A 1 86 ? 2.893 1.997 12.356 1.00 89.81 86 GLY A CA 1
ATOM 656 C C . GLY A 1 86 ? 1.735 2.838 11.783 1.00 89.81 86 GLY A C 1
ATOM 657 O O . GLY A 1 86 ? 0.630 2.343 11.564 1.00 89.81 86 GLY A O 1
ATOM 658 N N . PRO A 1 87 ? 1.948 4.126 11.480 1.00 90.94 87 PRO A N 1
ATOM 659 C CA . PRO A 1 87 ? 0.896 4.963 10.900 1.00 90.94 87 PRO A CA 1
ATOM 660 C C . PRO A 1 87 ? 0.508 4.518 9.479 1.00 90.94 87 PRO A C 1
ATOM 662 O O . PRO A 1 87 ? -0.673 4.329 9.190 1.00 90.94 87 PRO A O 1
ATOM 665 N N . ASN A 1 88 ? 1.490 4.269 8.605 1.00 91.62 88 ASN A N 1
ATOM 666 C CA . ASN A 1 88 ? 1.225 3.710 7.275 1.00 91.62 88 ASN A CA 1
ATOM 667 C C . ASN A 1 88 ? 0.719 2.271 7.398 1.00 91.62 88 ASN A C 1
ATOM 669 O O . ASN A 1 88 ? -0.219 1.893 6.692 1.00 91.62 88 ASN A O 1
ATOM 673 N N . ASP A 1 89 ? 1.324 1.492 8.319 1.00 89.38 89 ASP A N 1
ATOM 674 C CA . ASP A 1 89 ? 0.716 0.398 9.114 1.00 89.38 89 ASP A CA 1
ATOM 675 C C . ASP A 1 89 ? -0.803 0.302 9.000 1.00 89.38 89 ASP A C 1
ATOM 677 O O . ASP A 1 89 ? -1.389 -0.429 8.194 1.00 89.38 89 ASP A O 1
ATOM 681 N N . MET A 1 90 ? -1.379 1.179 9.805 1.00 92.56 90 MET A N 1
ATOM 682 C CA . MET A 1 90 ? -2.786 1.382 10.049 1.00 92.56 90 MET A CA 1
ATOM 683 C C . MET A 1 90 ? -3.560 1.743 8.785 1.00 92.56 90 MET A C 1
ATOM 685 O O . MET A 1 90 ? -4.582 1.127 8.509 1.00 92.56 90 MET A O 1
ATOM 689 N N . LEU A 1 91 ? -3.064 2.690 7.981 1.00 94.44 91 LEU A N 1
ATOM 690 C CA . LEU A 1 91 ? -3.765 3.142 6.772 1.00 94.44 91 LEU A CA 1
ATOM 691 C C . LEU A 1 91 ? -3.967 2.013 5.760 1.00 94.44 91 LEU A C 1
ATOM 693 O O . LEU A 1 91 ? -5.034 1.886 5.173 1.00 94.44 91 LEU A O 1
ATOM 697 N N . ILE A 1 92 ? -2.959 1.171 5.556 1.00 91.69 92 ILE A N 1
ATOM 698 C CA . ILE A 1 92 ? -3.051 0.062 4.597 1.00 91.69 92 ILE A CA 1
ATOM 699 C C . ILE A 1 92 ? -3.968 -1.049 5.117 1.00 91.69 92 ILE A C 1
ATOM 701 O O . ILE A 1 92 ? -4.704 -1.630 4.320 1.00 91.69 92 ILE A O 1
ATOM 705 N N . ALA A 1 93 ? -3.938 -1.331 6.424 1.00 90.94 93 ALA A N 1
ATOM 706 C CA . ALA A 1 93 ? -4.829 -2.305 7.049 1.00 90.94 93 ALA A CA 1
ATOM 707 C C . ALA A 1 93 ? -6.293 -1.839 6.991 1.00 90.94 93 ALA A C 1
ATOM 709 O O . ALA A 1 93 ? -7.144 -2.566 6.488 1.00 90.94 93 ALA A O 1
ATOM 710 N N . ALA A 1 94 ? -6.561 -0.593 7.383 1.00 94.06 94 ALA A N 1
ATOM 711 C CA . ALA A 1 94 ? -7.876 0.029 7.277 1.00 94.06 94 ALA A CA 1
ATOM 712 C C . ALA A 1 94 ? -8.392 0.061 5.831 1.00 94.06 94 ALA A C 1
ATOM 714 O O . ALA A 1 94 ? -9.547 -0.260 5.569 1.00 94.06 94 ALA A O 1
ATOM 715 N N . HIS A 1 95 ? -7.518 0.375 4.872 1.00 94.81 95 HIS A N 1
ATOM 716 C CA . HIS A 1 95 ? -7.854 0.347 3.452 1.00 94.81 95 HIS A CA 1
ATOM 717 C C . HIS A 1 95 ? -8.183 -1.078 2.962 1.00 94.81 95 HIS A C 1
ATOM 719 O O . HIS A 1 95 ? -9.106 -1.253 2.173 1.00 94.81 95 HIS A O 1
ATOM 725 N N . ALA A 1 96 ? -7.503 -2.110 3.483 1.00 91.25 96 ALA A N 1
ATOM 726 C CA . ALA A 1 96 ? -7.850 -3.512 3.219 1.00 91.25 96 ALA A CA 1
ATOM 727 C C . ALA A 1 96 ? -9.258 -3.852 3.705 1.00 91.25 96 ALA A C 1
ATOM 729 O O . ALA A 1 96 ? -10.049 -4.435 2.966 1.00 91.25 96 ALA A O 1
ATOM 730 N N . MET A 1 97 ? -9.553 -3.463 4.948 1.00 92.19 97 MET A N 1
ATOM 731 C CA . MET A 1 97 ? -10.835 -3.711 5.600 1.00 92.19 97 MET A CA 1
ATOM 732 C C . MET A 1 97 ? -11.969 -3.006 4.854 1.00 92.19 97 MET A C 1
ATOM 734 O O . MET A 1 97 ? -12.980 -3.635 4.557 1.00 92.19 97 MET A O 1
ATOM 738 N N . ALA A 1 98 ? -11.765 -1.744 4.462 1.00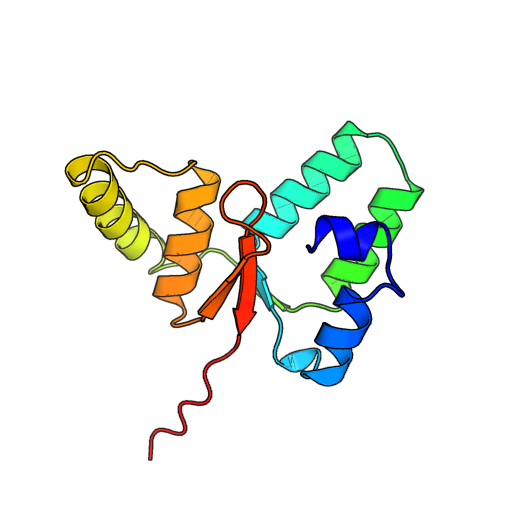 93.94 98 ALA A N 1
ATOM 739 C CA . ALA A 1 98 ? -12.754 -0.950 3.733 1.00 93.94 98 ALA A CA 1
ATOM 740 C C . ALA A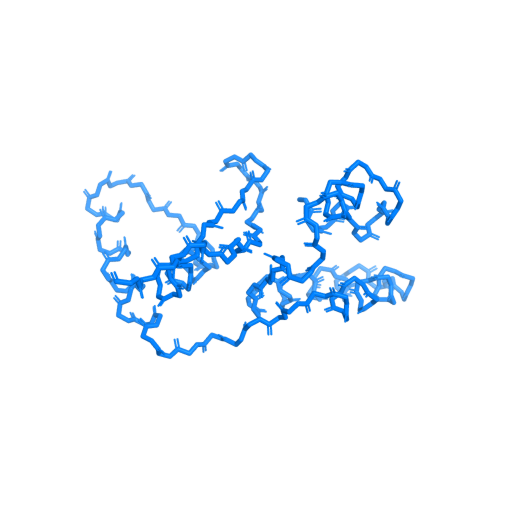 1 98 ? -13.131 -1.555 2.377 1.00 93.94 98 ALA A C 1
ATOM 742 O O . ALA A 1 98 ? -14.273 -1.430 1.945 1.00 93.94 98 ALA A O 1
ATOM 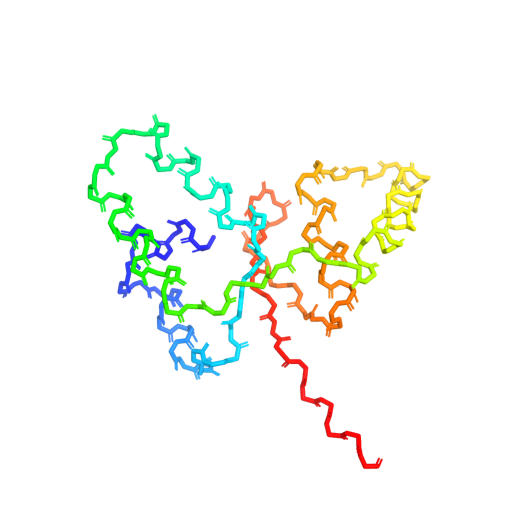743 N N . LEU A 1 99 ? -12.181 -2.221 1.719 1.00 91.69 99 LEU A N 1
ATOM 744 C CA . LEU A 1 99 ? -12.397 -2.850 0.420 1.00 91.69 99 LEU A CA 1
ATOM 745 C C . LEU A 1 99 ? -12.755 -4.343 0.509 1.00 91.69 99 LEU A C 1
ATOM 747 O O . LEU A 1 99 ? -12.976 -4.975 -0.522 1.00 91.69 99 LEU A O 1
ATOM 751 N N . GLY A 1 100 ? -12.790 -4.932 1.710 1.00 88.25 100 GLY A N 1
ATOM 752 C CA . GLY A 1 100 ? -13.028 -6.369 1.890 1.00 88.25 100 GLY A CA 1
ATOM 753 C C . GLY A 1 100 ? -11.936 -7.252 1.272 1.00 88.25 100 GLY A C 1
ATOM 754 O O . GLY A 1 100 ? -12.215 -8.356 0.800 1.00 88.25 100 GLY A O 1
ATOM 755 N N . LEU A 1 101 ? -10.697 -6.755 1.231 1.00 86.12 101 LEU A N 1
ATOM 756 C CA . LEU A 1 101 ? -9.575 -7.395 0.550 1.00 86.12 101 LEU A CA 1
ATOM 757 C C . LEU A 1 101 ? -8.644 -8.101 1.538 1.00 86.12 101 LEU A C 1
ATOM 759 O O . LEU A 1 101 ? -8.346 -7.594 2.620 1.00 86.12 101 LEU A O 1
ATOM 763 N N . VAL A 1 102 ? -8.116 -9.260 1.138 1.00 78.19 102 VAL A N 1
ATOM 764 C CA . VAL A 1 102 ? -7.141 -9.992 1.960 1.00 78.19 102 VAL A CA 1
ATOM 765 C C . VAL A 1 102 ? -5.781 -9.319 1.852 1.00 78.19 102 VAL A C 1
ATOM 767 O O . VAL A 1 102 ? -5.214 -9.237 0.764 1.00 78.19 102 VAL A O 1
ATOM 770 N N . LEU A 1 103 ? -5.247 -8.874 2.987 1.00 73.50 103 LEU A N 1
ATOM 771 C CA . LEU A 1 103 ? -3.905 -8.318 3.080 1.00 73.50 103 LEU A CA 1
ATOM 772 C C . LEU A 1 103 ? -2.869 -9.447 3.103 1.00 73.50 103 LEU A C 1
ATOM 774 O O . LEU A 1 103 ? -2.774 -10.197 4.075 1.00 73.50 103 LEU A O 1
ATOM 778 N N . VAL A 1 104 ? -2.053 -9.555 2.058 1.00 68.69 104 VAL A N 1
ATOM 779 C CA . VAL A 1 104 ? -0.900 -10.464 2.062 1.00 68.69 104 VAL A CA 1
ATOM 780 C C . VAL A 1 104 ? 0.296 -9.710 2.651 1.00 68.69 104 VAL A C 1
ATOM 782 O O . VAL A 1 104 ? 0.553 -8.567 2.293 1.00 68.69 104 VAL A O 1
ATOM 785 N N . THR A 1 105 ? 1.070 -10.303 3.560 1.00 62.59 105 THR A N 1
ATOM 786 C CA . THR A 1 105 ? 2.334 -9.706 4.037 1.00 62.59 105 THR A CA 1
ATOM 787 C C . THR A 1 105 ? 3.445 -10.745 3.968 1.00 62.59 105 THR A C 1
ATOM 789 O O . THR A 1 105 ? 3.208 -11.945 4.116 1.00 62.59 105 THR A O 1
ATOM 792 N N . ALA A 1 106 ? 4.671 -10.303 3.690 1.00 52.84 106 ALA A N 1
ATOM 793 C CA . ALA A 1 106 ? 5.843 -11.163 3.758 1.00 52.84 106 ALA A CA 1
ATOM 794 C C . ALA A 1 106 ? 6.587 -10.830 5.050 1.00 52.84 106 ALA A C 1
ATOM 796 O O . ALA A 1 106 ? 7.574 -10.106 5.019 1.00 52.84 106 ALA A O 1
ATOM 797 N N . ASN A 1 107 ? 6.108 -11.414 6.151 1.00 43.19 107 ASN A N 1
ATOM 798 C CA . ASN A 1 107 ? 6.657 -11.334 7.504 1.00 43.19 107 ASN A CA 1
ATOM 799 C C . ASN A 1 107 ? 6.228 -10.097 8.322 1.00 43.19 107 ASN A C 1
ATOM 801 O O . ASN A 1 107 ? 6.234 -8.965 7.850 1.00 43.19 107 ASN A O 1
ATOM 805 N N . VAL A 1 108 ? 5.894 -10.347 9.590 1.00 40.88 108 VAL A N 1
ATOM 806 C CA . VAL A 1 108 ? 5.314 -9.406 10.572 1.00 40.88 108 VAL A CA 1
ATOM 807 C C . VAL A 1 108 ? 6.182 -8.188 10.920 1.00 40.88 108 VAL A C 1
ATOM 809 O O . VAL A 1 108 ? 5.690 -7.279 11.576 1.00 40.88 108 VAL A O 1
ATOM 812 N N . ASN A 1 109 ? 7.435 -8.135 10.458 1.00 35.47 109 ASN A N 1
ATOM 813 C CA . ASN A 1 109 ? 8.359 -7.037 10.761 1.00 35.47 109 ASN A CA 1
ATOM 814 C C . ASN A 1 109 ? 8.651 -6.104 9.582 1.00 35.47 109 ASN A C 1
ATOM 816 O O . ASN A 1 109 ? 9.142 -5.008 9.820 1.00 35.47 109 ASN A O 1
ATOM 820 N N . GLU A 1 110 ? 8.351 -6.479 8.335 1.00 36.66 110 GLU A N 1
ATOM 821 C CA . GLU A 1 110 ? 8.579 -5.589 7.193 1.00 36.66 110 GLU A CA 1
ATOM 822 C C . GLU A 1 110 ? 7.625 -5.874 6.018 1.00 36.66 110 GLU A C 1
ATOM 824 O O . GLU A 1 110 ? 7.735 -6.871 5.306 1.00 36.66 110 GLU A O 1
ATOM 829 N N . LEU A 1 111 ? 6.789 -4.867 5.743 1.00 41.97 111 LEU A N 1
ATOM 830 C CA . LEU A 1 111 ? 6.092 -4.567 4.486 1.00 41.97 111 LEU A CA 1
ATOM 831 C C . LEU A 1 111 ? 4.825 -5.364 4.128 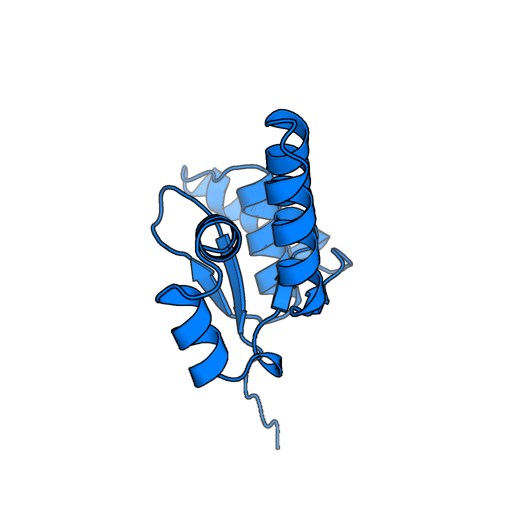1.00 41.97 111 LEU A C 1
ATOM 833 O O . LEU A 1 111 ? 4.821 -6.559 3.817 1.00 41.97 111 LEU A O 1
ATOM 837 N N . LYS A 1 112 ? 3.751 -4.575 4.024 1.00 41.66 112 LYS A N 1
ATOM 838 C CA . LYS A 1 112 ? 2.400 -4.945 3.605 1.00 41.66 112 LYS A CA 1
ATOM 839 C C . LYS A 1 112 ? 2.264 -5.018 2.098 1.00 41.66 112 LYS A C 1
ATOM 841 O O . LYS A 1 112 ? 2.915 -4.274 1.363 1.00 41.66 112 LYS A O 1
ATOM 846 N N . 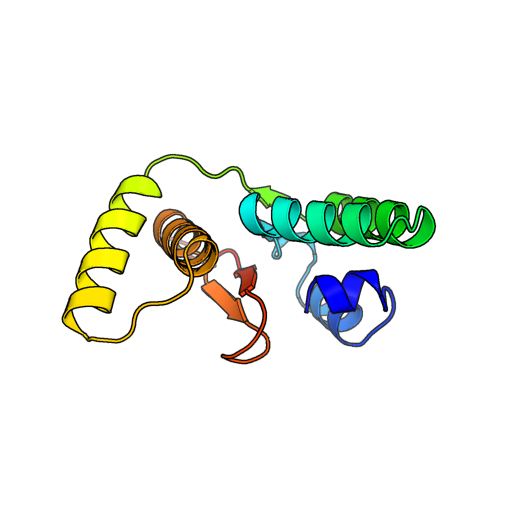LEU A 1 113 ? 1.422 -5.934 1.639 1.00 55.12 113 LEU A N 1
ATOM 847 C CA . LEU A 1 113 ? 1.163 -6.148 0.228 1.00 55.12 113 LEU A CA 1
ATOM 848 C C . LEU A 1 113 ? -0.318 -6.127 -0.052 1.00 55.12 113 LEU A C 1
ATOM 850 O O . LEU A 1 113 ? -1.155 -6.398 0.800 1.00 55.12 113 LEU A O 1
ATOM 854 N N . ALA A 1 114 ? -0.541 -5.866 -1.328 1.00 52.59 114 ALA A N 1
ATOM 855 C CA . ALA A 1 114 ? -1.494 -6.513 -2.186 1.00 52.59 114 ALA A CA 1
ATOM 856 C C . ALA A 1 114 ? -2.665 -7.232 -1.532 1.00 52.59 114 ALA A C 1
ATOM 858 O O . ALA A 1 114 ? -2.579 -8.343 -1.013 1.00 52.59 114 ALA A O 1
ATOM 859 N N . TYR A 1 115 ? -3.773 -6.543 -1.681 1.00 50.75 115 TYR A N 1
ATOM 860 C CA . TYR A 1 115 ? -5.111 -7.060 -1.698 1.00 50.75 115 TYR A CA 1
ATOM 861 C C . TYR A 1 115 ? -5.274 -8.208 -2.701 1.00 50.75 115 TYR A C 1
ATOM 863 O O . TYR A 1 115 ? -4.881 -8.090 -3.864 1.00 50.75 115 TYR A O 1
ATOM 871 N N . VAL A 1 116 ? -5.912 -9.288 -2.259 1.00 49.19 116 VAL A N 1
ATOM 872 C CA . VAL A 1 116 ? -6.525 -10.285 -3.145 1.00 49.19 116 VAL A CA 1
ATOM 873 C C . VAL A 1 116 ? -8.011 -9.955 -3.252 1.00 49.19 116 VAL A C 1
ATOM 875 O O . VAL A 1 116 ? -8.687 -9.882 -2.222 1.00 49.19 116 VAL A O 1
ATOM 878 N N . LYS A 1 117 ? -8.517 -9.758 -4.478 1.00 47.84 117 LYS A N 1
ATOM 879 C CA . LYS A 1 117 ? -9.962 -9.619 -4.745 1.00 47.84 117 LYS A CA 1
ATOM 880 C C . LYS A 1 117 ? -10.671 -10.889 -4.255 1.00 47.84 117 LYS A C 1
ATOM 882 O O . LYS A 1 117 ? -10.314 -11.994 -4.667 1.00 47.84 117 LYS A O 1
ATOM 887 N N . SER A 1 118 ? -11.626 -10.751 -3.339 1.00 46.66 118 SER A N 1
ATOM 888 C CA . SER A 1 118 ? -12.410 -11.875 -2.828 1.00 46.66 118 SER A CA 1
ATOM 889 C C . SER A 1 118 ? -13.350 -12.399 -3.921 1.00 46.66 118 SER A C 1
ATOM 891 O O . SER A 1 118 ? -14.069 -11.640 -4.567 1.00 46.66 118 SER A O 1
ATOM 893 N N . ASN A 1 119 ? -13.354 -13.717 -4.142 1.00 43.81 119 ASN A N 1
ATOM 894 C CA . ASN A 1 119 ? -14.375 -14.387 -4.950 1.00 43.81 119 ASN A CA 1
ATOM 895 C C . ASN A 1 119 ? -15.663 -14.506 -4.120 1.00 43.81 119 ASN A C 1
ATOM 897 O O . ASN A 1 119 ? -16.021 -15.598 -3.686 1.00 43.81 119 ASN A O 1
ATOM 901 N N . THR A 1 120 ? -16.360 -13.405 -3.860 1.00 40.97 120 THR A N 1
ATOM 902 C CA . THR A 1 120 ? -17.760 -13.482 -3.430 1.00 40.97 120 THR A CA 1
ATOM 903 C C . THR A 1 120 ? -18.644 -13.385 -4.660 1.00 40.97 120 THR A C 1
ATOM 905 O O . THR A 1 120 ? -19.090 -12.313 -5.058 1.00 40.97 120 THR A O 1
ATOM 908 N N . SER A 1 121 ? -18.884 -14.547 -5.268 1.00 41.09 121 SER A N 1
ATOM 909 C CA . SER A 1 121 ? -20.109 -14.793 -6.020 1.00 41.09 121 SER A CA 1
ATOM 910 C C . SER A 1 121 ? -21.264 -14.755 -5.021 1.00 41.09 121 SER A C 1
ATOM 912 O O . SER A 1 121 ? -21.587 -15.769 -4.407 1.00 41.09 121 SER A O 1
ATOM 914 N N . SER A 1 122 ? -21.838 -13.576 -4.805 1.00 36.62 122 SER A N 1
ATOM 915 C CA . SER A 1 122 ? -23.113 -13.439 -4.105 1.00 36.62 122 SER A CA 1
ATOM 916 C C . SER A 1 122 ? -24.223 -13.747 -5.108 1.00 36.62 122 SER A C 1
ATOM 918 O O . SER A 1 122 ? -24.588 -12.890 -5.913 1.00 36.62 122 SER A O 1
ATOM 920 N N . GLY A 1 123 ? -24.673 -15.001 -5.108 1.00 33.34 123 GLY A N 1
ATOM 921 C CA . GLY A 1 123 ? -26.006 -15.393 -5.568 1.00 33.34 123 GLY A CA 1
ATOM 922 C C . GLY A 1 123 ? -26.955 -15.462 -4.383 1.00 33.34 123 GLY A C 1
ATOM 923 O O . GLY A 1 123 ? -26.455 -15.727 -3.265 1.00 33.34 123 GLY A O 1
#

Foldseek 3Di:
DLLVCLVCVPDPVVVVCVVVDLAQWAWEPLQLVVLCVVCVVVVDPSSNVSSVVSNVSHHHDYQDPPLVVLLVVVQVVCVVVVHDDDPSRSSRVSSCVRQVFDWDDDDPPDDIGTTGDDPPPDD

Radius of gyration: 15.19 Å; Cα contacts (8 Å, |Δi|>4): 148; chains: 1; bounding box: 45×27×38 Å